Protein AF-A0A5R2MWE3-F1 (afdb_monomer)

Mean predicted aligned error: 2.94 Å

Sequence (110 aa):
TTDYAFPAVVPSEIAGGQSSTRHLISHGHRRIATITGEPWMQAAQDRLKGYRRALATADIPFDGELVVEGDWSASAGYAATVKLLALKDRPTAIFCQNDRTAIGCYEALK

Secondary structure (DSSP, 8-state):
-TT--S------HHHHHHHHHHHHHHTT--SEEEE---TTSHHHHHHHHHHHHHHHHTTPPP-GGGEE---SSHHHHHHHHHHHHTSSS--SEEEESSHHHHHHHHHHH-

Radius of gyration: 13.92 Å; Cα contacts (8 Å, |Δi|>4): 183; chains: 1; bounding box: 31×23×45 Å

Nearest PDB structures (foldseek):
  2pue-assembly1_A  TM=9.650E-01  e=8.633E-09  Escherichia coli
  3dbi-assembly2_B  TM=9.573E-01  e=1.501E-08  Escherichia coli K-12
  1jh9-assembly1_A-2  TM=9.678E-01  e=1.596E-08  Escherichia coli
  2pua-assembly1_A  TM=9.651E-01  e=1.596E-08  Escherichia coli
  1bdh-assembly1_A  TM=9.646E-01  e=2.776E-08  Escherichia coli

Structure (mmCIF, N/CA/C/O backbone):
data_AF-A0A5R2MWE3-F1
#
_entry.id   AF-A0A5R2MWE3-F1
#
loop_
_atom_site.group_PDB
_atom_site.id
_atom_site.type_symbol
_atom_site.label_atom_id
_atom_site.label_alt_id
_atom_site.label_comp_id
_atom_site.label_asym_id
_atom_site.label_entity_id
_atom_site.label_seq_id
_atom_site.pdbx_PDB_ins_code
_ato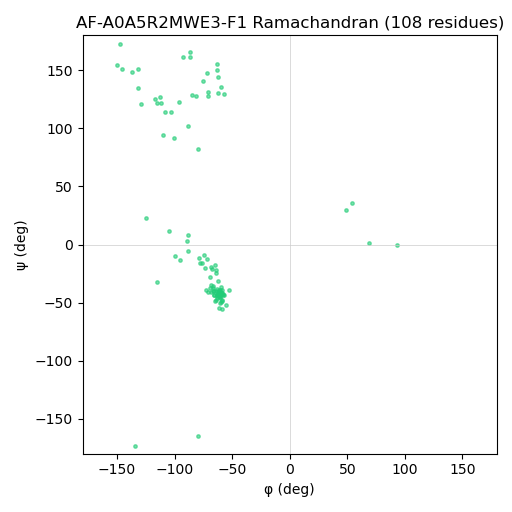m_site.Cartn_x
_atom_site.Cartn_y
_atom_site.Cartn_z
_atom_site.occupancy
_atom_site.B_iso_or_equiv
_atom_site.auth_seq_id
_atom_site.auth_comp_id
_atom_site.auth_asym_id
_atom_site.auth_atom_id
_atom_site.pdbx_PDB_model_num
ATOM 1 N N . THR A 1 1 ? 10.356 4.256 -19.861 1.00 54.34 1 THR A N 1
ATOM 2 C CA . THR A 1 1 ? 10.130 4.172 -21.313 1.00 54.34 1 THR A CA 1
ATOM 3 C C . THR A 1 1 ? 8.726 3.659 -21.556 1.00 54.34 1 THR A C 1
ATOM 5 O O . THR A 1 1 ? 8.493 2.463 -21.664 1.00 54.34 1 THR A O 1
ATOM 8 N N . THR A 1 2 ? 7.745 4.559 -21.540 1.00 58.56 2 THR A N 1
ATOM 9 C CA . THR A 1 2 ? 6.335 4.245 -21.862 1.00 58.56 2 THR A CA 1
ATOM 10 C C . THR A 1 2 ? 6.124 4.037 -23.369 1.00 58.56 2 THR A C 1
ATOM 12 O O . THR A 1 2 ? 5.069 3.604 -23.814 1.00 58.56 2 THR A O 1
ATOM 15 N N . ASP A 1 3 ? 7.158 4.352 -24.139 1.00 72.12 3 ASP A N 1
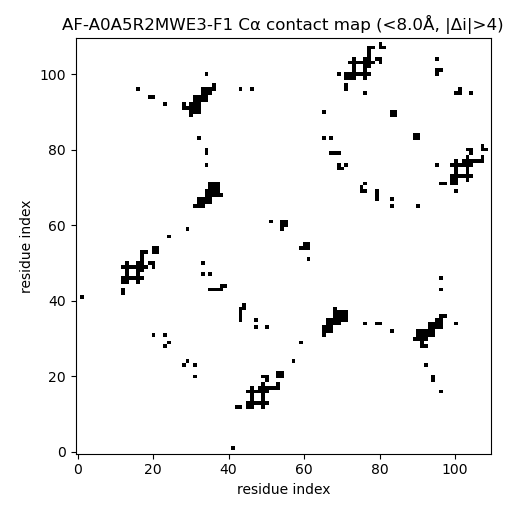ATOM 16 C CA . ASP A 1 3 ? 7.316 4.276 -25.584 1.00 72.12 3 ASP A CA 1
ATOM 17 C C . ASP A 1 3 ? 7.832 2.915 -26.078 1.00 72.12 3 ASP A C 1
ATOM 19 O O . ASP A 1 3 ? 7.896 2.701 -27.284 1.00 72.12 3 ASP A O 1
ATOM 23 N N . TYR A 1 4 ? 8.193 1.992 -25.172 1.00 75.19 4 TYR A N 1
ATOM 24 C CA . TYR A 1 4 ? 8.715 0.654 -25.505 1.00 75.19 4 TYR A CA 1
ATOM 25 C C . TYR A 1 4 ? 9.851 0.671 -26.548 1.00 75.19 4 TYR A C 1
ATOM 27 O O . TYR A 1 4 ? 10.038 -0.288 -27.293 1.00 75.19 4 TYR A O 1
ATOM 35 N N . ALA A 1 5 ? 10.636 1.754 -26.580 1.00 86.75 5 ALA A N 1
ATOM 36 C CA . ALA A 1 5 ? 11.654 1.991 -27.603 1.00 86.75 5 ALA A CA 1
ATOM 37 C C . ALA A 1 5 ? 12.807 0.968 -27.580 1.00 86.75 5 ALA A C 1
ATOM 39 O O . ALA A 1 5 ? 13.531 0.832 -28.564 1.00 86.75 5 ALA A O 1
ATOM 40 N N . PHE A 1 6 ? 12.969 0.237 -26.472 1.00 89.44 6 PHE A N 1
ATOM 41 C CA . PHE A 1 6 ? 14.020 -0.758 -26.289 1.00 89.44 6 PHE A CA 1
ATOM 42 C C . PHE A 1 6 ? 13.482 -2.032 -25.626 1.00 89.44 6 PHE A C 1
ATOM 44 O O . PHE A 1 6 ? 12.586 -1.943 -24.778 1.00 89.44 6 PHE A O 1
ATOM 51 N N . PRO A 1 7 ? 14.058 -3.208 -25.943 1.00 92.12 7 PRO A N 1
ATOM 52 C CA . PRO A 1 7 ? 13.785 -4.434 -25.205 1.00 92.12 7 PRO A CA 1
ATOM 53 C C . PRO A 1 7 ? 14.109 -4.257 -23.718 1.00 92.12 7 PRO A C 1
ATOM 55 O O . PRO A 1 7 ? 15.200 -3.816 -23.359 1.00 92.12 7 PRO A O 1
ATOM 58 N N . ALA A 1 8 ? 13.167 -4.622 -22.853 1.00 89.88 8 ALA A N 1
ATOM 59 C CA . ALA A 1 8 ? 13.324 -4.554 -21.407 1.00 89.88 8 ALA A CA 1
ATOM 60 C C . ALA A 1 8 ? 12.581 -5.712 -20.734 1.00 89.88 8 ALA A C 1
ATOM 62 O O . ALA A 1 8 ? 11.563 -6.189 -21.236 1.00 89.88 8 ALA A O 1
ATOM 63 N N . VAL A 1 9 ? 13.075 -6.132 -19.571 1.00 92.81 9 VAL A N 1
ATOM 64 C CA . VAL A 1 9 ? 12.382 -7.059 -18.672 1.00 92.81 9 VAL A CA 1
ATOM 65 C C . VAL A 1 9 ? 12.002 -6.275 -17.426 1.00 92.81 9 VAL A C 1
ATOM 67 O O . VAL A 1 9 ? 12.866 -5.694 -16.773 1.00 92.81 9 VAL A O 1
ATOM 70 N N . VAL A 1 10 ? 10.710 -6.237 -17.111 1.00 92.06 10 VAL A N 1
ATOM 71 C CA . VAL A 1 10 ? 10.172 -5.502 -15.961 1.00 92.06 10 VAL A CA 1
ATOM 72 C C . VAL A 1 10 ? 9.216 -6.387 -15.161 1.00 92.06 10 VAL A C 1
ATOM 74 O O . VAL A 1 10 ? 8.580 -7.272 -15.743 1.00 92.06 10 VAL A O 1
ATOM 77 N N . PRO A 1 11 ? 9.086 -6.175 -13.840 1.00 93.44 11 PRO A N 1
ATOM 78 C CA . PRO A 1 11 ? 8.097 -6.887 -13.041 1.00 93.44 11 PRO A CA 1
ATOM 79 C C . PRO A 1 11 ? 6.664 -6.572 -13.483 1.00 93.44 11 PRO A C 1
ATOM 81 O O . PRO A 1 11 ? 6.367 -5.499 -14.010 1.00 93.44 11 PRO A O 1
ATOM 84 N N . SER A 1 12 ? 5.737 -7.490 -13.201 1.00 96.25 12 SER A N 1
ATOM 85 C CA . SER A 1 12 ? 4.307 -7.220 -13.369 1.00 96.25 12 SER A CA 1
ATOM 86 C C . SER A 1 12 ? 3.772 -6.412 -12.182 1.00 96.25 12 SER A C 1
ATOM 88 O O . SER A 1 12 ? 3.200 -6.949 -11.234 1.00 96.25 12 SER A O 1
ATOM 90 N N . GLU A 1 13 ? 3.969 -5.097 -12.232 1.00 97.75 13 GLU A N 1
ATOM 91 C CA . GLU A 1 13 ? 3.659 -4.189 -11.119 1.00 97.75 13 GLU A CA 1
ATOM 92 C C . GLU A 1 13 ? 2.156 -4.090 -10.815 1.00 97.75 13 GLU A C 1
ATOM 94 O O . GLU A 1 13 ? 1.749 -4.059 -9.651 1.00 97.75 13 GLU A O 1
ATOM 99 N N . ILE A 1 14 ? 1.312 -4.141 -11.853 1.00 98.56 14 ILE A N 1
ATOM 100 C CA . ILE A 1 14 ? -0.150 -4.186 -11.693 1.00 98.56 14 ILE A CA 1
ATOM 101 C C . ILE A 1 14 ? -0.572 -5.462 -10.958 1.00 98.56 14 ILE A C 1
ATOM 103 O O . ILE A 1 14 ? -1.379 -5.401 -10.029 1.00 98.56 14 ILE A O 1
ATOM 107 N N . ALA A 1 15 ? -0.027 -6.618 -11.353 1.00 98.44 15 ALA A N 1
ATOM 108 C CA . ALA A 1 15 ? -0.352 -7.888 -10.712 1.00 98.44 15 ALA A CA 1
ATOM 109 C C . ALA A 1 15 ? 0.143 -7.921 -9.259 1.00 98.44 15 ALA A C 1
ATOM 111 O O . ALA A 1 15 ? -0.594 -8.373 -8.381 1.00 98.44 15 ALA A O 1
ATOM 112 N N . GLY A 1 16 ? 1.337 -7.379 -8.996 1.00 98.38 16 GLY A N 1
ATOM 113 C CA . GLY A 1 16 ? 1.891 -7.226 -7.651 1.00 98.38 16 GLY A CA 1
ATOM 114 C C . GLY A 1 16 ? 0.989 -6.386 -6.746 1.00 98.38 16 GLY A C 1
ATOM 115 O O . GLY A 1 16 ? 0.524 -6.877 -5.718 1.00 98.38 16 GLY A O 1
ATOM 116 N N . GLY A 1 17 ? 0.643 -5.162 -7.164 1.00 98.62 17 GLY A N 1
ATOM 117 C CA . GLY A 1 17 ? -0.249 -4.284 -6.396 1.00 98.62 17 GLY A CA 1
ATOM 118 C C . GLY A 1 17 ? -1.628 -4.901 -6.136 1.00 98.62 17 GLY A C 1
ATOM 119 O O . GLY A 1 17 ? -2.170 -4.795 -5.031 1.00 98.62 17 GLY A O 1
ATOM 120 N N . GLN A 1 18 ? -2.179 -5.611 -7.127 1.00 98.81 18 GLN A N 1
ATOM 121 C CA . GLN A 1 18 ? -3.455 -6.310 -6.983 1.00 98.81 18 GLN A CA 1
ATOM 122 C C . GLN A 1 18 ? -3.356 -7.497 -6.016 1.00 98.81 18 GLN A C 1
ATOM 124 O O . GLN A 1 18 ? -4.271 -7.721 -5.228 1.00 98.81 18 GLN A O 1
ATOM 129 N N . SER A 1 19 ? -2.275 -8.280 -6.063 1.00 98.75 19 SER A N 1
ATOM 130 C CA . SER A 1 19 ? -2.066 -9.417 -5.160 1.00 98.75 19 SER A CA 1
ATOM 131 C C . SER A 1 19 ? -1.916 -8.970 -3.707 1.00 98.75 19 SER A C 1
ATOM 133 O O . SER A 1 19 ? -2.630 -9.478 -2.844 1.00 98.75 19 SER A O 1
ATOM 135 N N . SER A 1 20 ? -1.070 -7.970 -3.443 1.00 98.62 20 SER A N 1
ATOM 136 C CA . SER A 1 20 ? -0.847 -7.446 -2.089 1.00 98.62 20 SER A CA 1
ATOM 137 C C . SER A 1 20 ? -2.125 -6.873 -1.479 1.00 98.62 20 SER A C 1
ATOM 139 O O . SER A 1 20 ? -2.449 -7.143 -0.327 1.00 98.62 20 SER A O 1
ATOM 141 N N . THR A 1 21 ? -2.908 -6.140 -2.271 1.00 98.88 21 THR A N 1
ATOM 142 C CA . THR A 1 21 ? -4.170 -5.562 -1.789 1.00 98.88 21 THR A CA 1
ATOM 143 C C . THR A 1 21 ? -5.230 -6.643 -1.568 1.00 98.88 21 THR A C 1
ATOM 145 O O . THR A 1 21 ? -5.911 -6.632 -0.546 1.00 98.88 21 THR A O 1
ATOM 148 N N . ARG A 1 22 ? -5.339 -7.632 -2.471 1.00 98.81 22 ARG A N 1
ATOM 149 C CA . ARG A 1 22 ? -6.237 -8.789 -2.289 1.00 98.81 22 ARG A CA 1
ATOM 150 C C . ARG A 1 22 ? -5.913 -9.587 -1.035 1.00 98.81 22 ARG A C 1
ATOM 152 O O . ARG A 1 22 ? -6.836 -10.065 -0.389 1.00 98.81 22 ARG A O 1
ATOM 159 N N . HIS A 1 23 ? -4.637 -9.716 -0.684 1.00 98.88 23 HIS A N 1
ATOM 160 C CA . HIS A 1 23 ? -4.238 -10.382 0.549 1.00 98.88 23 HIS A CA 1
ATOM 161 C C . HIS A 1 23 ? -4.837 -9.680 1.777 1.00 98.88 23 HIS A C 1
ATOM 163 O O . HIS A 1 23 ? -5.521 -10.322 2.571 1.00 98.88 23 HIS A O 1
ATOM 169 N N . LEU A 1 24 ? -4.707 -8.354 1.875 1.00 98.88 24 LEU A N 1
ATOM 170 C CA . LEU A 1 24 ? -5.322 -7.572 2.956 1.00 98.88 24 LEU A CA 1
ATOM 171 C C . LEU A 1 24 ? -6.854 -7.717 2.975 1.00 98.88 24 LEU A C 1
ATOM 173 O O . LEU A 1 24 ? -7.443 -7.937 4.032 1.00 98.88 24 LEU A O 1
ATOM 177 N N . ILE A 1 25 ? -7.497 -7.674 1.804 1.00 98.88 25 ILE A N 1
ATOM 178 C CA . ILE A 1 25 ? -8.947 -7.895 1.675 1.00 98.88 25 ILE A CA 1
ATOM 179 C C . ILE A 1 25 ? -9.342 -9.295 2.168 1.00 98.88 25 ILE A C 1
ATOM 181 O O . ILE A 1 25 ? -10.336 -9.436 2.878 1.00 98.88 25 ILE A O 1
ATOM 185 N N . SER A 1 26 ? -8.563 -10.329 1.833 1.00 98.69 26 SER A N 1
ATOM 186 C CA . SER A 1 26 ? -8.830 -11.714 2.252 1.00 98.69 26 SER A CA 1
ATOM 187 C C . SER A 1 26 ? -8.748 -11.910 3.769 1.00 98.69 26 SER A C 1
ATOM 189 O O . SER A 1 26 ? -9.389 -12.809 4.304 1.00 98.69 26 SER A O 1
ATOM 191 N N . HIS A 1 27 ? -8.040 -11.017 4.466 1.00 98.75 27 HIS A N 1
ATOM 192 C CA . HIS A 1 27 ? -7.991 -10.946 5.926 1.00 98.75 27 HIS A CA 1
ATOM 193 C C . HIS A 1 27 ? -9.103 -10.074 6.542 1.00 98.75 27 HIS A C 1
ATOM 195 O O . HIS A 1 27 ? -9.103 -9.831 7.744 1.00 98.75 27 HIS A O 1
ATOM 201 N N . GLY A 1 28 ? -10.077 -9.626 5.744 1.00 98.62 28 GLY A N 1
ATOM 202 C CA . GLY A 1 28 ? -11.262 -8.899 6.208 1.00 98.62 28 GLY A CA 1
ATOM 203 C C . GLY A 1 28 ? -11.129 -7.376 6.198 1.00 98.62 28 GLY A C 1
ATOM 204 O O . GLY A 1 28 ? -12.096 -6.682 6.519 1.00 98.62 28 GLY A O 1
ATOM 205 N N . HIS A 1 29 ? -9.981 -6.827 5.794 1.00 98.81 29 HIS A N 1
ATOM 206 C CA . HIS A 1 29 ? -9.801 -5.379 5.724 1.00 98.81 29 HIS A CA 1
ATOM 207 C C . HIS A 1 29 ? -10.615 -4.768 4.578 1.00 98.81 29 HIS A C 1
ATOM 209 O O . HIS A 1 29 ? -10.558 -5.218 3.434 1.00 98.81 29 HIS A O 1
ATOM 215 N N . ARG A 1 30 ? -11.362 -3.702 4.885 1.00 98.38 30 ARG A N 1
ATOM 216 C CA . ARG A 1 30 ? -12.166 -2.943 3.907 1.00 98.38 30 ARG A CA 1
ATOM 217 C C . ARG A 1 30 ? -11.682 -1.508 3.730 1.00 98.38 30 ARG A C 1
ATOM 219 O O . ARG A 1 30 ? -11.749 -0.977 2.632 1.00 98.38 30 ARG A O 1
ATOM 226 N N . ARG A 1 31 ? -11.142 -0.896 4.787 1.00 98.44 31 ARG A N 1
ATOM 227 C CA . ARG A 1 31 ? -10.508 0.427 4.738 1.00 98.44 31 ARG A CA 1
ATOM 228 C C . ARG A 1 31 ? -8.994 0.240 4.700 1.00 98.44 31 ARG A C 1
ATOM 230 O O . ARG A 1 31 ? -8.369 0.058 5.745 1.00 98.44 31 ARG A O 1
ATOM 237 N N . ILE A 1 32 ? -8.442 0.177 3.492 1.00 98.88 32 ILE A N 1
ATOM 238 C CA . ILE A 1 32 ? -7.034 -0.137 3.222 1.00 98.88 32 ILE A CA 1
ATOM 239 C C . ILE A 1 32 ? -6.383 1.116 2.649 1.00 98.88 32 ILE A C 1
ATOM 241 O O . ILE A 1 32 ? -6.892 1.652 1.676 1.00 98.88 32 ILE A O 1
ATOM 245 N N . ALA A 1 33 ? -5.278 1.572 3.228 1.00 98.88 33 ALA A N 1
ATOM 246 C CA . ALA A 1 33 ? -4.470 2.639 2.649 1.00 98.88 33 ALA A CA 1
ATOM 247 C C . ALA A 1 33 ? -3.344 2.093 1.778 1.00 98.88 33 ALA A C 1
ATOM 249 O O . ALA A 1 33 ? -2.949 0.936 1.910 1.00 98.88 33 ALA A O 1
ATOM 250 N N . THR A 1 34 ? -2.792 2.932 0.905 1.00 98.88 34 THR A N 1
ATOM 251 C CA . THR A 1 34 ? -1.546 2.637 0.199 1.00 98.88 34 THR A CA 1
ATOM 252 C C . THR A 1 34 ? -0.583 3.812 0.285 1.00 98.88 34 THR A C 1
ATOM 254 O O . THR A 1 34 ? -0.971 4.965 0.096 1.00 98.88 34 THR A O 1
ATOM 257 N N . ILE A 1 35 ? 0.680 3.501 0.582 1.00 98.81 35 ILE A N 1
ATOM 258 C CA . ILE A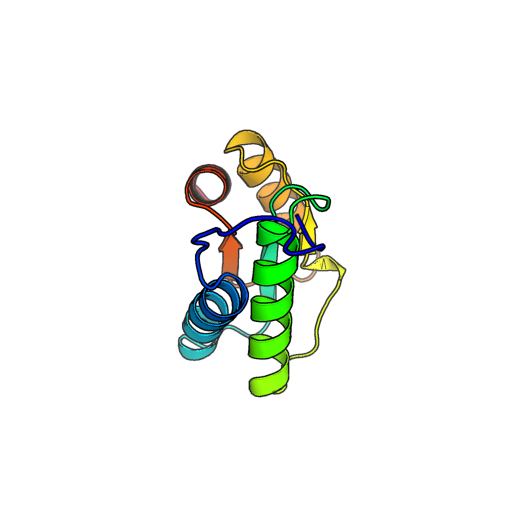 1 35 ? 1.781 4.461 0.518 1.00 98.81 35 ILE A CA 1
ATOM 259 C C . ILE A 1 35 ? 2.552 4.165 -0.761 1.00 98.81 35 ILE A C 1
ATOM 261 O O . ILE A 1 35 ? 3.117 3.073 -0.913 1.00 98.81 35 ILE A O 1
ATOM 265 N N . THR A 1 36 ? 2.521 5.108 -1.698 1.00 98.50 36 THR A N 1
ATOM 266 C CA . THR A 1 36 ? 3.114 4.925 -3.021 1.00 98.50 36 THR A CA 1
ATOM 267 C C . THR A 1 36 ? 4.591 5.291 -3.041 1.00 98.50 36 THR A C 1
ATOM 269 O O . THR A 1 36 ? 5.111 5.929 -2.128 1.00 98.50 36 THR A O 1
ATOM 272 N N . GLY A 1 37 ? 5.276 4.889 -4.107 1.00 96.69 37 GLY A N 1
ATOM 273 C CA . GLY A 1 37 ? 6.527 5.526 -4.499 1.00 96.69 37 GLY A CA 1
ATOM 274 C C . GLY A 1 37 ? 6.308 6.833 -5.257 1.00 96.69 37 GLY A C 1
ATOM 275 O O . GLY A 1 37 ? 5.194 7.365 -5.284 1.00 96.69 37 GLY A O 1
ATOM 276 N N . GLU A 1 38 ? 7.363 7.304 -5.922 1.00 97.00 38 GLU A N 1
ATOM 277 C CA . GLU A 1 38 ? 7.323 8.558 -6.673 1.00 97.00 38 GLU A CA 1
ATOM 278 C C . GLU A 1 38 ? 6.305 8.504 -7.830 1.00 97.00 38 GLU A C 1
ATOM 280 O O . GLU A 1 38 ? 6.355 7.583 -8.654 1.00 97.00 38 GLU A O 1
ATOM 285 N N . PRO A 1 39 ? 5.413 9.502 -7.965 1.00 93.31 39 PRO A N 1
ATOM 286 C CA . PRO A 1 39 ? 4.282 9.442 -8.896 1.00 93.31 39 PRO A CA 1
ATOM 287 C C . PRO A 1 39 ? 4.694 9.464 -10.373 1.00 93.31 39 PRO A C 1
ATOM 289 O O . PRO A 1 39 ? 3.934 9.019 -11.234 1.00 93.31 39 PRO A O 1
ATOM 292 N N . TRP A 1 40 ? 5.898 9.949 -10.692 1.00 94.75 40 TRP A N 1
ATOM 293 C CA . TRP A 1 40 ? 6.428 9.975 -12.057 1.00 94.75 40 TRP A CA 1
ATOM 294 C C . TRP A 1 40 ? 6.955 8.607 -12.524 1.00 94.75 40 TRP A C 1
ATOM 296 O O . TRP A 1 40 ? 7.129 8.391 -13.725 1.00 94.75 40 TRP A O 1
ATOM 306 N N . MET A 1 41 ? 7.183 7.660 -11.607 1.00 95.38 41 MET A N 1
ATOM 307 C CA . MET A 1 41 ? 7.674 6.328 -11.948 1.00 95.38 41 MET A CA 1
ATOM 308 C C . MET A 1 41 ? 6.533 5.390 -12.347 1.00 95.38 41 MET A C 1
ATOM 310 O O . MET A 1 41 ? 5.590 5.161 -11.588 1.00 95.38 41 MET A O 1
ATOM 314 N N . GLN A 1 42 ? 6.683 4.737 -13.503 1.00 94.69 42 GLN A N 1
ATOM 315 C CA . GLN A 1 42 ? 5.719 3.757 -14.019 1.00 94.69 42 GLN A CA 1
ATOM 316 C C . GLN A 1 42 ? 5.385 2.660 -12.994 1.00 94.69 42 GLN A C 1
ATOM 318 O O . GLN A 1 42 ? 4.225 2.283 -12.853 1.00 94.69 42 GLN A O 1
ATOM 323 N N . ALA A 1 43 ? 6.378 2.182 -12.235 1.00 96.25 43 ALA A N 1
ATOM 324 C CA . ALA A 1 43 ? 6.166 1.146 -11.227 1.00 96.25 43 ALA A CA 1
ATOM 325 C C . ALA A 1 43 ? 5.203 1.588 -10.111 1.00 96.25 43 ALA A C 1
ATOM 327 O O . ALA A 1 43 ? 4.325 0.815 -9.728 1.00 96.25 43 ALA A O 1
ATOM 328 N N . ALA A 1 44 ? 5.310 2.832 -9.627 1.00 97.62 44 ALA A N 1
ATOM 329 C CA . ALA A 1 44 ? 4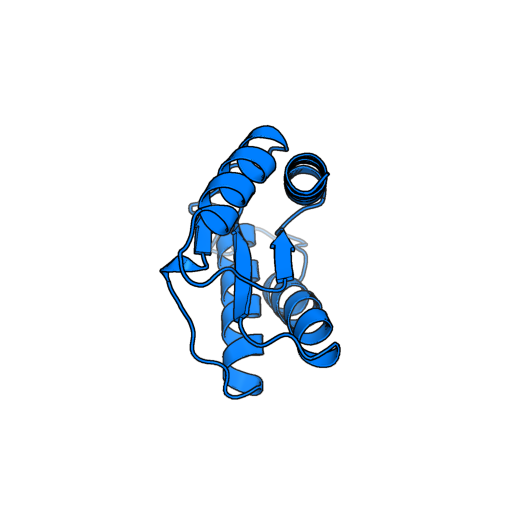.400 3.360 -8.609 1.00 97.62 44 ALA A CA 1
ATOM 330 C C . ALA A 1 44 ? 2.969 3.483 -9.149 1.00 97.62 44 ALA A C 1
ATOM 332 O O . ALA A 1 44 ? 2.004 3.068 -8.496 1.00 97.62 44 ALA A O 1
ATOM 333 N N . GLN A 1 45 ? 2.839 3.995 -10.377 1.00 97.94 45 GLN A N 1
ATOM 334 C CA . GLN A 1 45 ? 1.556 4.125 -11.067 1.00 97.94 45 GLN A CA 1
ATOM 335 C C . GLN A 1 45 ? 0.897 2.761 -11.290 1.00 97.94 45 GLN A C 1
ATOM 337 O O . GLN A 1 45 ? -0.297 2.596 -11.041 1.00 97.94 45 GLN A O 1
ATOM 342 N N . ASP A 1 46 ? 1.661 1.763 -11.729 1.00 98.19 46 ASP A N 1
ATOM 343 C CA . ASP A 1 46 ? 1.144 0.430 -12.021 1.00 98.19 46 ASP A CA 1
ATOM 344 C C . ASP A 1 46 ? 0.787 -0.351 -10.750 1.00 98.19 46 ASP A C 1
ATOM 346 O O . ASP A 1 46 ? -0.287 -0.958 -10.702 1.00 98.19 46 ASP A O 1
ATOM 350 N N . ARG A 1 47 ? 1.581 -0.252 -9.674 1.00 98.62 47 ARG A N 1
ATOM 351 C CA . ARG A 1 47 ? 1.190 -0.782 -8.353 1.00 98.62 47 ARG A CA 1
ATOM 352 C C . ARG A 1 47 ? -0.103 -0.132 -7.852 1.00 98.62 47 ARG A C 1
ATOM 354 O O . ARG A 1 47 ? -0.983 -0.836 -7.353 1.00 98.62 47 ARG A O 1
ATOM 361 N N . LEU A 1 48 ? -0.269 1.181 -8.046 1.00 98.75 48 LEU A N 1
ATOM 362 C CA . LEU A 1 48 ? -1.498 1.898 -7.687 1.00 98.75 48 LEU A CA 1
ATOM 363 C C . LEU A 1 48 ? -2.702 1.457 -8.542 1.00 98.75 48 LEU A C 1
ATOM 365 O O . LEU A 1 48 ? -3.807 1.311 -8.015 1.00 98.75 48 LEU A O 1
ATOM 369 N N . LYS A 1 49 ? -2.514 1.180 -9.841 1.00 98.75 49 LYS A N 1
ATOM 370 C CA . LYS A 1 49 ? -3.556 0.561 -10.688 1.00 98.75 49 LYS A CA 1
ATOM 371 C C . LYS A 1 49 ? -3.954 -0.818 -10.159 1.00 98.75 49 LYS A C 1
ATOM 373 O O . LYS A 1 49 ? -5.144 -1.130 -10.120 1.00 98.75 49 LYS A O 1
ATOM 378 N N . GLY A 1 50 ? -2.983 -1.627 -9.732 1.00 98.81 50 GLY A N 1
ATOM 379 C CA . GLY A 1 50 ? -3.216 -2.927 -9.101 1.00 98.81 50 GLY A CA 1
ATOM 380 C C . GLY A 1 50 ? -4.059 -2.824 -7.827 1.00 98.81 50 GLY A C 1
ATOM 381 O O . GLY A 1 50 ? -5.060 -3.529 -7.693 1.00 98.81 50 GLY A O 1
ATOM 382 N N . TYR A 1 51 ? -3.709 -1.888 -6.942 1.00 98.88 51 TYR A N 1
ATOM 383 C CA . TYR A 1 51 ? -4.485 -1.552 -5.743 1.00 98.88 51 TYR A CA 1
ATOM 384 C C . TYR A 1 51 ? -5.938 -1.186 -6.085 1.00 98.88 51 TYR A C 1
ATOM 386 O O . TYR A 1 51 ? -6.868 -1.820 -5.588 1.00 98.88 51 TYR A O 1
ATOM 394 N N . ARG A 1 52 ? -6.152 -0.252 -7.024 1.00 98.81 52 ARG A N 1
ATOM 395 C CA . ARG A 1 52 ? -7.501 0.150 -7.474 1.00 98.81 52 ARG A CA 1
ATOM 396 C C . ARG A 1 52 ? -8.305 -1.026 -8.037 1.00 98.81 52 ARG A C 1
ATOM 398 O O . ARG A 1 52 ? -9.485 -1.159 -7.726 1.00 98.81 52 ARG A O 1
ATOM 405 N N . ARG A 1 53 ? -7.674 -1.897 -8.836 1.00 98.81 53 ARG A N 1
ATOM 406 C CA . ARG A 1 53 ? -8.314 -3.109 -9.379 1.00 98.81 53 ARG A CA 1
ATOM 407 C C . ARG A 1 53 ? -8.745 -4.073 -8.281 1.00 98.81 53 ARG A C 1
ATOM 409 O O . ARG A 1 53 ? -9.837 -4.626 -8.373 1.00 98.81 53 ARG A O 1
ATOM 416 N N . ALA A 1 54 ? -7.911 -4.286 -7.265 1.00 98.88 54 ALA A N 1
ATOM 417 C CA . ALA A 1 54 ? -8.249 -5.164 -6.148 1.00 98.88 54 ALA A CA 1
ATOM 418 C C . ALA A 1 54 ? -9.453 -4.643 -5.355 1.00 98.88 54 ALA A C 1
ATOM 420 O O . ALA A 1 54 ? -10.355 -5.427 -5.073 1.00 98.88 54 ALA A O 1
ATOM 421 N N . LEU A 1 55 ? -9.495 -3.337 -5.063 1.00 98.88 55 LEU A N 1
ATOM 422 C CA . LEU A 1 55 ? -10.639 -2.713 -4.393 1.00 98.88 55 LEU A CA 1
ATOM 423 C C . LEU A 1 55 ? -11.927 -2.869 -5.208 1.00 98.88 55 LEU A C 1
ATOM 425 O O . LEU A 1 55 ? -12.920 -3.372 -4.691 1.00 98.88 55 LEU A O 1
ATOM 429 N N . ALA A 1 56 ? -11.880 -2.522 -6.499 1.00 98.75 56 ALA A N 1
ATOM 430 C CA . ALA A 1 56 ? -13.033 -2.624 -7.390 1.00 98.75 56 ALA A CA 1
ATOM 431 C C . ALA A 1 56 ? -13.547 -4.067 -7.525 1.00 98.75 56 ALA A C 1
ATOM 433 O O . ALA A 1 56 ? -14.748 -4.290 -7.522 1.00 98.75 56 ALA A O 1
ATOM 434 N N . THR A 1 57 ? -12.648 -5.057 -7.587 1.00 98.62 57 THR A N 1
ATOM 435 C CA . THR A 1 57 ? -13.022 -6.485 -7.662 1.00 98.62 57 THR A CA 1
ATOM 436 C C . THR A 1 57 ? -13.754 -6.967 -6.401 1.00 98.62 57 THR A C 1
ATOM 438 O O . THR A 1 57 ? -14.478 -7.953 -6.456 1.00 98.62 57 THR A O 1
ATOM 441 N N . ALA A 1 58 ? -13.542 -6.305 -5.262 1.00 98.62 58 ALA A N 1
ATOM 442 C CA . ALA A 1 58 ? -14.131 -6.662 -3.974 1.00 98.62 58 ALA A CA 1
ATOM 443 C C . ALA A 1 58 ? -15.280 -5.728 -3.547 1.00 98.62 58 ALA A C 1
ATOM 445 O O . ALA A 1 58 ? -15.665 -5.755 -2.373 1.00 98.62 58 ALA A O 1
ATOM 446 N N . ASP A 1 59 ? -15.771 -4.885 -4.464 1.00 98.56 59 ASP A N 1
ATOM 447 C CA . ASP A 1 59 ? -16.785 -3.850 -4.222 1.00 98.56 59 ASP A CA 1
ATOM 448 C C . ASP A 1 59 ? -16.422 -2.892 -3.072 1.00 98.56 59 ASP A C 1
ATOM 450 O O . ASP A 1 59 ? -17.270 -2.438 -2.304 1.00 98.56 59 ASP A O 1
ATOM 454 N N . ILE A 1 60 ? -15.130 -2.582 -2.930 1.00 98.75 60 ILE A N 1
ATOM 455 C CA . ILE A 1 60 ? -14.632 -1.599 -1.967 1.00 98.75 60 ILE A CA 1
ATOM 456 C C . ILE A 1 60 ? -14.452 -0.258 -2.692 1.00 98.75 60 ILE A C 1
ATOM 458 O O . ILE A 1 60 ? -13.694 -0.195 -3.665 1.00 98.75 60 ILE A O 1
ATOM 462 N N . PRO A 1 61 ? -15.100 0.830 -2.235 1.00 98.19 61 PRO A N 1
ATOM 463 C CA . PRO A 1 61 ? -14.909 2.151 -2.820 1.00 98.19 61 PRO A CA 1
ATOM 464 C C . PRO A 1 61 ? -13.453 2.608 -2.724 1.00 98.19 61 PRO A C 1
ATOM 466 O O . PRO A 1 61 ? -12.814 2.497 -1.678 1.00 98.19 61 PRO A O 1
ATOM 469 N N . PHE A 1 62 ? -12.933 3.160 -3.818 1.00 98.56 62 PHE A N 1
ATOM 470 C CA . PHE A 1 62 ? -11.651 3.850 -3.784 1.00 98.56 62 PHE A CA 1
ATOM 471 C C . PHE A 1 62 ? -11.797 5.170 -3.018 1.00 98.56 62 PHE A C 1
ATOM 473 O O . PHE A 1 62 ? -12.635 5.998 -3.369 1.00 98.56 62 PHE A O 1
ATOM 480 N N . ASP A 1 63 ? -10.935 5.377 -2.028 1.00 98.25 63 ASP A N 1
ATOM 481 C CA . ASP A 1 63 ? -10.850 6.607 -1.244 1.00 98.25 63 ASP A CA 1
ATOM 482 C C . ASP A 1 63 ? -9.495 7.282 -1.501 1.00 98.25 63 ASP A C 1
ATOM 484 O O . ASP A 1 63 ? -8.437 6.675 -1.313 1.00 98.25 63 ASP A O 1
ATOM 488 N N . GLY A 1 64 ? -9.533 8.531 -1.971 1.00 97.88 64 GLY A N 1
ATOM 489 C CA . GLY A 1 64 ? -8.336 9.315 -2.265 1.00 97.88 64 GLY A CA 1
ATOM 490 C C . GLY A 1 64 ? -7.555 9.721 -1.015 1.00 97.88 64 GLY A C 1
ATOM 491 O O . GLY A 1 64 ? -6.336 9.833 -1.095 1.00 97.88 64 GLY A O 1
ATOM 492 N N . GLU A 1 65 ? -8.217 9.866 0.138 1.00 97.94 65 GLU A N 1
ATOM 493 C CA . GLU A 1 65 ? -7.557 10.206 1.410 1.00 97.94 65 GLU A CA 1
ATOM 494 C C . GLU A 1 65 ? -6.663 9.068 1.923 1.00 97.94 65 GLU A C 1
ATOM 496 O O . GLU A 1 65 ? -5.758 9.282 2.728 1.00 97.94 65 GLU A O 1
ATOM 501 N N . LEU A 1 66 ? -6.895 7.848 1.430 1.00 98.75 66 LEU A N 1
ATOM 502 C CA . LEU A 1 66 ? -6.131 6.651 1.771 1.00 98.75 66 LEU A CA 1
ATOM 503 C C . LEU A 1 66 ? -4.918 6.420 0.855 1.00 98.75 66 LEU A C 1
ATOM 505 O O . LEU A 1 66 ? -4.231 5.406 0.999 1.00 98.75 66 LEU A O 1
ATOM 509 N N . VAL A 1 67 ? -4.640 7.327 -0.085 1.00 98.62 67 VAL A N 1
ATOM 510 C CA . VAL A 1 67 ? -3.456 7.275 -0.950 1.00 98.62 67 VAL A CA 1
ATOM 511 C C . VAL A 1 67 ? -2.487 8.371 -0.535 1.00 98.62 67 VAL A C 1
ATOM 513 O O . VAL A 1 67 ? -2.772 9.554 -0.703 1.00 98.62 67 VAL A O 1
ATOM 516 N N . VAL A 1 68 ? -1.322 7.980 -0.024 1.00 98.56 68 VAL A N 1
ATOM 517 C CA . VAL A 1 68 ? -0.267 8.929 0.347 1.00 98.56 68 VAL A CA 1
ATOM 518 C C . VAL A 1 68 ? 0.961 8.683 -0.511 1.00 98.56 68 VAL A C 1
ATOM 520 O O . VAL A 1 68 ? 1.477 7.568 -0.570 1.00 98.56 68 VAL A O 1
ATOM 523 N N . GLU A 1 69 ? 1.431 9.730 -1.177 1.00 98.06 69 GLU A N 1
ATOM 524 C CA . GLU A 1 69 ? 2.639 9.662 -1.991 1.00 98.06 69 GLU A CA 1
ATOM 525 C C . GLU A 1 69 ? 3.898 9.642 -1.121 1.00 98.06 69 GLU A C 1
ATOM 527 O O . GLU A 1 69 ? 3.994 10.337 -0.104 1.00 98.06 69 GLU A O 1
ATOM 532 N N . GLY A 1 70 ? 4.869 8.836 -1.539 1.00 96.19 70 GLY A N 1
ATOM 533 C CA . GLY A 1 70 ? 6.193 8.739 -0.945 1.00 96.19 70 GLY A CA 1
ATOM 534 C C . GLY A 1 70 ? 7.285 8.741 -2.012 1.00 96.19 70 GLY A C 1
ATOM 535 O O . GLY A 1 70 ? 7.029 8.926 -3.198 1.00 96.19 70 GLY A O 1
ATOM 536 N N . ASP A 1 71 ? 8.521 8.518 -1.579 1.00 96.88 71 ASP A N 1
ATOM 537 C CA . ASP A 1 71 ? 9.734 8.599 -2.407 1.00 96.88 71 ASP A CA 1
ATOM 538 C C . ASP A 1 71 ? 10.559 7.298 -2.365 1.00 96.88 71 ASP A C 1
ATOM 540 O O . ASP A 1 71 ? 11.769 7.305 -2.580 1.00 96.88 71 ASP A O 1
ATOM 544 N N . TRP A 1 72 ? 9.912 6.174 -2.027 1.00 97.50 72 TRP A N 1
ATOM 545 C CA . TRP A 1 72 ? 10.536 4.861 -1.798 1.00 97.50 72 TRP A CA 1
ATOM 546 C C . TRP A 1 72 ? 11.421 4.749 -0.548 1.00 97.50 72 TRP A C 1
ATOM 548 O O . TRP A 1 72 ? 11.985 3.674 -0.311 1.00 97.50 72 TRP A O 1
ATOM 558 N N . SER A 1 73 ? 11.558 5.808 0.255 1.00 98.56 73 SER A N 1
ATOM 559 C CA . SER A 1 73 ? 12.346 5.797 1.489 1.00 98.56 73 SER A CA 1
ATOM 560 C C . SER A 1 73 ? 11.548 5.315 2.706 1.00 98.56 73 SER A C 1
ATOM 562 O O . SER A 1 73 ? 10.312 5.332 2.741 1.00 98.56 73 SER A O 1
ATOM 564 N N . ALA A 1 74 ? 12.282 4.915 3.748 1.00 98.56 74 ALA A N 1
ATOM 565 C CA . ALA A 1 74 ? 11.701 4.628 5.057 1.00 98.56 74 ALA A CA 1
ATOM 566 C C . ALA A 1 74 ? 11.190 5.900 5.749 1.00 98.56 74 ALA A C 1
ATOM 568 O O . ALA A 1 74 ? 10.120 5.878 6.348 1.00 98.56 74 ALA A O 1
ATOM 569 N N . SER A 1 75 ? 11.891 7.030 5.616 1.00 98.56 75 SER A N 1
ATOM 570 C CA . SER A 1 75 ? 11.448 8.315 6.172 1.00 98.56 75 SER A CA 1
ATOM 571 C C . SER A 1 75 ? 10.097 8.756 5.609 1.00 98.56 75 SER A C 1
ATOM 573 O O . SER A 1 75 ? 9.225 9.170 6.373 1.00 98.56 75 SER A O 1
ATOM 575 N N . ALA A 1 76 ? 9.880 8.606 4.298 1.00 98.19 76 ALA A N 1
ATOM 576 C CA . ALA A 1 76 ? 8.581 8.892 3.696 1.00 98.19 76 ALA A CA 1
ATOM 577 C C . ALA A 1 76 ? 7.506 7.907 4.167 1.00 98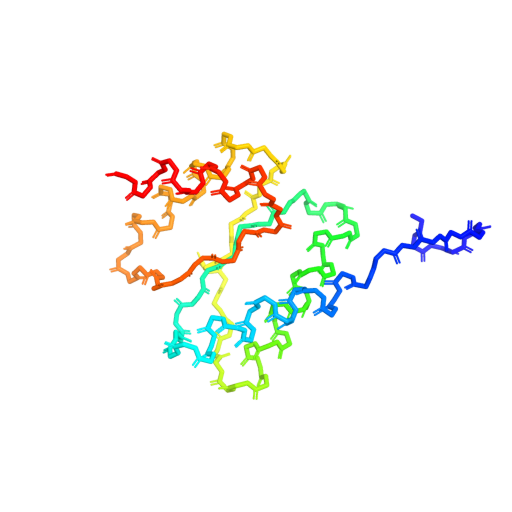.19 76 ALA A C 1
ATOM 579 O O . ALA A 1 76 ? 6.398 8.336 4.478 1.00 98.19 76 ALA A O 1
ATOM 580 N N . GLY A 1 77 ? 7.833 6.615 4.294 1.00 98.62 77 GLY A N 1
ATOM 581 C CA . GLY A 1 77 ? 6.917 5.616 4.855 1.00 98.62 77 GLY A CA 1
ATOM 582 C C . GLY A 1 77 ? 6.462 5.949 6.276 1.00 98.62 77 GLY A C 1
ATOM 583 O O . GLY A 1 77 ? 5.266 5.892 6.565 1.00 98.62 77 GLY A O 1
ATOM 584 N N . TYR A 1 78 ? 7.386 6.381 7.135 1.00 98.75 78 TYR A N 1
ATOM 585 C CA . TYR A 1 78 ? 7.078 6.830 8.493 1.00 98.75 78 TYR A CA 1
ATOM 586 C C . TYR A 1 78 ? 6.136 8.041 8.478 1.00 98.75 78 TYR A C 1
ATOM 588 O O . TYR A 1 78 ? 5.045 7.997 9.047 1.00 98.75 78 TYR A O 1
ATOM 596 N N . ALA A 1 79 ? 6.512 9.106 7.762 1.00 98.75 79 ALA A N 1
ATOM 597 C CA . ALA A 1 79 ? 5.724 10.335 7.701 1.00 98.75 79 ALA A CA 1
ATOM 598 C C . ALA A 1 79 ? 4.325 10.111 7.097 1.00 98.75 79 ALA A C 1
ATOM 600 O O . ALA A 1 79 ? 3.338 10.659 7.590 1.00 98.75 79 ALA A O 1
ATOM 601 N N . ALA A 1 80 ? 4.222 9.293 6.047 1.00 98.62 80 ALA A N 1
ATOM 602 C CA . ALA A 1 80 ? 2.953 8.930 5.426 1.00 98.62 80 ALA A CA 1
ATOM 603 C C . ALA A 1 80 ? 2.053 8.136 6.381 1.00 98.62 80 ALA A C 1
ATOM 605 O O . ALA A 1 80 ? 0.855 8.399 6.466 1.00 98.62 80 ALA A O 1
ATOM 606 N N . THR A 1 81 ? 2.634 7.222 7.155 1.00 98.75 81 THR A N 1
ATOM 607 C CA . THR A 1 81 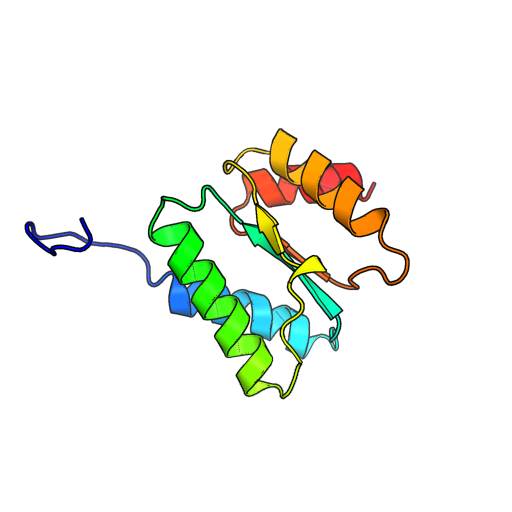? 1.893 6.438 8.148 1.00 98.75 81 THR A CA 1
ATOM 608 C C . THR A 1 81 ? 1.352 7.322 9.265 1.00 98.75 81 THR A C 1
ATOM 610 O O . THR A 1 81 ? 0.174 7.225 9.594 1.00 98.75 81 THR A O 1
ATOM 613 N N . VAL A 1 82 ? 2.149 8.265 9.776 1.00 98.56 82 VAL A N 1
ATOM 614 C CA . VAL A 1 82 ? 1.679 9.250 10.766 1.00 98.56 82 VAL A CA 1
ATOM 615 C C . VAL A 1 82 ? 0.486 10.053 10.234 1.00 98.56 82 VAL A C 1
ATOM 617 O O . VAL A 1 82 ? -0.502 10.221 10.948 1.00 98.56 82 VAL A O 1
ATOM 620 N N . LYS A 1 83 ? 0.527 10.497 8.968 1.00 98.44 83 LYS A N 1
ATOM 621 C CA . LYS A 1 83 ? -0.610 11.191 8.330 1.00 98.44 83 LYS A CA 1
ATOM 622 C C . LYS A 1 83 ? -1.863 10.312 8.286 1.00 98.44 83 LYS A C 1
ATOM 624 O O . LYS A 1 83 ? -2.938 10.776 8.650 1.00 98.44 83 LYS A O 1
ATOM 629 N N . LEU A 1 84 ? -1.722 9.046 7.890 1.00 98.62 84 LEU A N 1
ATOM 630 C CA . LEU A 1 84 ? -2.832 8.089 7.835 1.00 98.62 84 LEU A CA 1
ATOM 631 C C . LEU A 1 84 ? -3.439 7.815 9.221 1.00 98.62 84 LEU A C 1
ATOM 633 O O . LEU A 1 84 ? -4.656 7.706 9.352 1.00 98.62 84 LEU A O 1
ATOM 637 N N . LEU A 1 85 ? -2.613 7.745 10.267 1.00 98.12 85 LEU A N 1
ATOM 638 C CA . LEU A 1 85 ? -3.067 7.552 11.648 1.00 98.12 85 LEU A CA 1
ATOM 639 C C . LEU A 1 85 ? -3.723 8.807 12.249 1.00 98.12 85 LEU A C 1
ATOM 641 O O . LEU A 1 85 ? -4.485 8.700 13.213 1.00 98.12 85 LEU A O 1
ATOM 645 N N . ALA A 1 86 ? -3.464 9.989 11.689 1.00 97.88 86 ALA A N 1
ATOM 646 C CA . ALA A 1 86 ? -4.114 11.233 12.095 1.00 97.88 86 ALA A CA 1
ATOM 647 C C . ALA A 1 86 ? -5.534 11.396 11.518 1.00 97.88 86 ALA A C 1
ATOM 649 O O . ALA A 1 86 ? -6.272 12.275 11.965 1.00 97.88 86 ALA A O 1
ATOM 650 N N . LEU A 1 87 ? -5.938 10.559 10.554 1.00 97.88 87 LEU A N 1
ATOM 651 C CA . LEU A 1 87 ? -7.295 10.575 10.010 1.00 97.88 87 LEU A CA 1
ATOM 652 C C . LEU A 1 87 ? -8.327 10.245 11.094 1.00 97.88 87 LEU A C 1
ATOM 654 O O . LEU A 1 87 ? -8.099 9.399 11.962 1.00 97.88 87 LEU A O 1
ATOM 658 N N . LYS A 1 88 ? -9.497 10.891 11.007 1.00 96.50 88 LYS A N 1
ATOM 659 C CA . LYS A 1 88 ? -10.631 10.611 11.900 1.00 96.50 88 LYS A CA 1
ATOM 660 C C . LYS A 1 88 ? -11.096 9.159 11.766 1.00 96.50 88 LYS A C 1
ATOM 662 O O . LYS A 1 88 ? -11.349 8.509 12.775 1.00 96.50 88 LYS A O 1
ATOM 667 N N . ASP A 1 89 ? -11.201 8.677 10.529 1.00 96.12 89 ASP A N 1
ATOM 668 C CA . ASP A 1 89 ? -11.509 7.284 10.206 1.00 96.12 89 ASP A CA 1
ATOM 669 C C . ASP A 1 89 ? -10.271 6.612 9.603 1.00 96.12 89 ASP A C 1
ATOM 671 O O . ASP A 1 89 ? -9.972 6.745 8.409 1.00 96.12 89 ASP A O 1
ATOM 675 N N . ARG A 1 90 ? -9.502 5.959 10.477 1.00 97.44 90 ARG A N 1
ATOM 676 C CA . ARG A 1 90 ? -8.183 5.399 10.169 1.00 97.44 90 ARG A CA 1
ATOM 677 C C . ARG A 1 90 ? -8.294 4.164 9.271 1.00 97.44 90 ARG A C 1
ATOM 679 O O . ARG A 1 90 ? -9.225 3.372 9.425 1.00 97.44 90 ARG A O 1
ATOM 686 N N . PRO A 1 91 ? -7.315 3.923 8.381 1.00 98.44 91 PRO A N 1
ATOM 687 C CA . PRO A 1 91 ? -7.223 2.637 7.713 1.00 98.44 91 PRO A CA 1
ATOM 688 C C . PRO A 1 91 ? -6.955 1.520 8.727 1.00 98.44 91 PRO A C 1
ATOM 690 O O . PRO A 1 91 ? -6.287 1.707 9.740 1.00 98.44 91 PRO A O 1
ATOM 693 N N . THR A 1 92 ? -7.447 0.329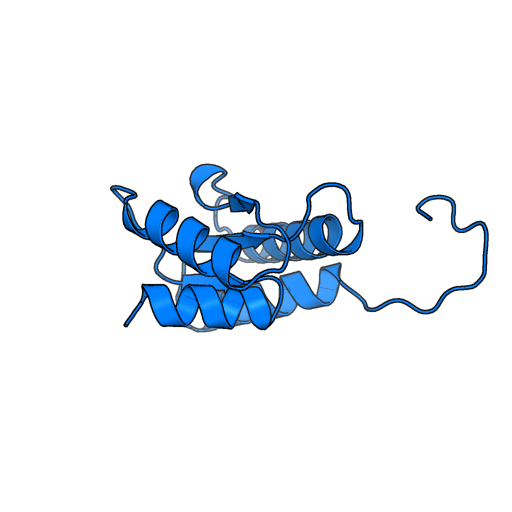 8.406 1.00 98.50 92 THR A N 1
ATOM 694 C CA . THR A 1 92 ? -7.211 -0.895 9.191 1.00 98.50 92 THR A CA 1
ATOM 695 C C . THR A 1 92 ? -6.037 -1.715 8.658 1.00 98.50 92 THR A C 1
ATOM 697 O O . THR A 1 92 ? -5.571 -2.621 9.337 1.00 98.50 92 THR A O 1
ATOM 700 N N . ALA A 1 93 ? -5.560 -1.401 7.452 1.00 98.62 93 ALA A N 1
ATOM 701 C CA . ALA A 1 93 ? -4.375 -1.989 6.842 1.00 98.62 93 ALA A CA 1
ATOM 702 C C . ALA A 1 93 ? -3.702 -0.985 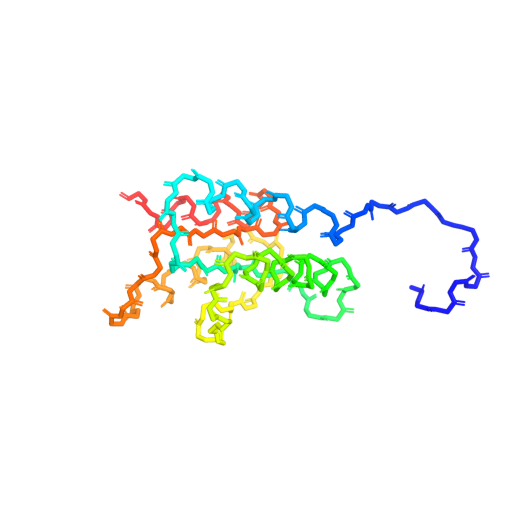5.897 1.00 98.62 93 ALA A C 1
ATOM 704 O O . ALA A 1 93 ? -4.370 -0.105 5.350 1.00 98.62 93 ALA A O 1
ATOM 705 N N . ILE A 1 94 ? -2.394 -1.135 5.679 1.00 98.81 94 ILE A N 1
ATOM 706 C CA . ILE A 1 94 ? -1.599 -0.266 4.801 1.00 98.81 94 ILE A CA 1
ATOM 707 C C . ILE A 1 94 ? -0.797 -1.134 3.824 1.00 98.81 94 ILE A C 1
ATOM 709 O O . ILE A 1 94 ? 0.030 -1.946 4.232 1.00 98.81 94 ILE A O 1
ATOM 713 N N . PHE A 1 95 ? -1.008 -0.941 2.523 1.00 98.81 95 PHE A N 1
ATOM 714 C CA . PHE A 1 95 ? -0.163 -1.482 1.464 1.00 98.81 95 PHE A CA 1
ATOM 715 C C . PHE A 1 95 ? 0.982 -0.509 1.148 1.00 98.81 95 PHE A C 1
ATOM 717 O O . PHE A 1 95 ? 0.806 0.483 0.435 1.00 98.81 95 PHE A O 1
ATOM 724 N N . CYS A 1 96 ? 2.174 -0.819 1.650 1.00 98.75 96 CYS A N 1
ATOM 725 C CA . CYS A 1 96 ? 3.404 -0.120 1.283 1.00 98.75 96 CYS A CA 1
ATOM 726 C C . CYS A 1 96 ? 3.943 -0.668 -0.042 1.00 98.75 96 CYS A C 1
ATOM 728 O O . CYS A 1 96 ? 4.131 -1.876 -0.181 1.00 98.75 96 CYS A O 1
ATOM 730 N N . GLN A 1 97 ? 4.212 0.203 -1.018 1.00 98.44 97 GLN A N 1
ATOM 731 C CA . GLN A 1 97 ? 4.614 -0.253 -2.351 1.00 98.44 97 GLN A CA 1
ATOM 732 C C . GLN A 1 97 ? 6.031 -0.840 -2.422 1.00 98.44 97 GLN A C 1
ATOM 734 O O . GLN A 1 97 ? 6.349 -1.450 -3.438 1.00 98.44 97 GLN A O 1
ATOM 739 N N . ASN A 1 98 ? 6.882 -0.683 -1.407 1.00 98.38 98 ASN A N 1
ATOM 740 C CA . ASN A 1 98 ? 8.161 -1.391 -1.291 1.00 98.38 98 ASN A CA 1
ATOM 741 C C . ASN A 1 98 ? 8.522 -1.659 0.184 1.00 98.38 98 ASN A C 1
ATOM 743 O O . ASN A 1 98 ? 7.886 -1.132 1.102 1.00 98.38 98 ASN A O 1
ATOM 747 N N . ASP A 1 99 ? 9.587 -2.431 0.405 1.00 98.44 99 ASP A N 1
ATOM 748 C CA . ASP A 1 99 ? 10.023 -2.831 1.747 1.00 98.44 99 ASP A CA 1
ATOM 749 C C . ASP A 1 99 ? 10.575 -1.667 2.578 1.00 98.44 99 ASP A C 1
ATOM 751 O O . ASP A 1 99 ? 10.358 -1.609 3.783 1.00 98.44 99 ASP A O 1
ATOM 755 N N . ARG A 1 100 ? 11.260 -0.695 1.959 1.00 98.50 100 ARG A N 1
ATOM 756 C CA . ARG A 1 100 ? 11.796 0.473 2.682 1.00 98.50 100 ARG A CA 1
ATOM 757 C C . ARG A 1 100 ? 10.676 1.321 3.279 1.00 98.50 100 ARG A C 1
ATOM 759 O O . ARG A 1 100 ? 10.726 1.655 4.459 1.00 98.50 100 ARG A O 1
ATOM 766 N N . THR A 1 101 ? 9.651 1.623 2.491 1.00 98.56 101 THR A N 1
ATOM 767 C CA . THR A 1 101 ? 8.435 2.292 2.956 1.00 98.56 101 THR A CA 1
ATOM 768 C C . THR A 1 101 ? 7.723 1.450 4.015 1.00 98.56 101 THR A C 1
ATOM 770 O O . THR A 1 101 ? 7.281 2.012 5.013 1.00 98.56 101 THR A O 1
ATOM 773 N N . ALA A 1 102 ? 7.677 0.120 3.860 1.00 98.56 102 ALA A N 1
ATOM 774 C CA . ALA A 1 102 ? 7.099 -0.781 4.860 1.00 98.56 102 ALA A CA 1
ATOM 775 C C . ALA A 1 102 ? 7.844 -0.743 6.203 1.00 98.56 102 ALA A C 1
ATOM 777 O O . ALA A 1 102 ? 7.197 -0.695 7.244 1.00 98.56 102 ALA A O 1
ATOM 778 N N . ILE A 1 103 ? 9.180 -0.689 6.197 1.00 98.62 103 ILE A N 1
ATOM 779 C CA . ILE A 1 103 ? 9.988 -0.502 7.413 1.00 98.62 103 ILE A CA 1
ATOM 780 C C . ILE A 1 103 ? 9.608 0.814 8.094 1.00 98.62 103 ILE A C 1
ATOM 782 O O . ILE A 1 103 ? 9.305 0.822 9.281 1.00 98.62 103 ILE A O 1
ATOM 786 N N . GLY A 1 104 ? 9.549 1.918 7.344 1.00 98.69 104 GLY A N 1
ATOM 787 C CA . GLY A 1 104 ? 9.117 3.211 7.881 1.00 98.69 104 GLY A CA 1
ATOM 788 C C . GLY A 1 104 ? 7.709 3.185 8.476 1.00 98.69 104 GLY A C 1
ATOM 789 O O . GLY A 1 104 ? 7.476 3.722 9.556 1.00 98.69 104 GLY A O 1
ATOM 790 N N . CYS A 1 105 ? 6.781 2.523 7.786 1.00 98.62 105 CYS A N 1
ATOM 791 C CA . CYS A 1 105 ? 5.421 2.300 8.263 1.00 98.62 105 CYS A CA 1
ATOM 792 C C . CYS A 1 105 ? 5.398 1.495 9.561 1.00 98.62 105 CYS A C 1
ATOM 794 O O . CYS A 1 105 ? 4.684 1.855 10.491 1.00 98.62 105 CYS A O 1
ATOM 796 N N . TYR A 1 106 ? 6.185 0.425 9.639 1.00 98.25 106 TYR A N 1
ATOM 797 C CA . TYR A 1 106 ? 6.279 -0.409 10.828 1.00 98.25 106 TYR A CA 1
ATOM 798 C C . TYR A 1 106 ? 6.838 0.370 12.024 1.00 98.25 106 TYR A C 1
ATOM 800 O O . TYR A 1 106 ? 6.274 0.294 13.110 1.00 98.25 106 TYR A O 1
ATOM 808 N N . GLU A 1 107 ? 7.883 1.179 11.827 1.00 98.38 107 GLU A N 1
ATOM 809 C CA . GLU A 1 107 ? 8.432 2.036 12.887 1.00 98.38 107 GLU A CA 1
ATOM 810 C C . GLU A 1 107 ? 7.424 3.078 13.398 1.00 98.38 107 GLU A C 1
ATOM 812 O O . GLU A 1 107 ? 7.453 3.418 14.574 1.00 98.38 107 GLU A O 1
ATOM 817 N N . ALA A 1 108 ? 6.515 3.573 12.551 1.00 98.12 108 ALA A N 1
ATOM 818 C CA . ALA A 1 108 ? 5.464 4.508 12.965 1.00 98.12 108 ALA A CA 1
ATOM 819 C C . ALA A 1 108 ? 4.304 3.847 13.736 1.00 98.12 108 ALA A C 1
ATOM 821 O O . ALA A 1 108 ? 3.499 4.558 14.334 1.00 98.12 108 ALA A O 1
ATOM 822 N N . LEU A 1 109 ? 4.186 2.515 13.680 1.00 95.69 109 LEU A N 1
ATOM 823 C CA . LEU A 1 109 ? 3.120 1.735 14.323 1.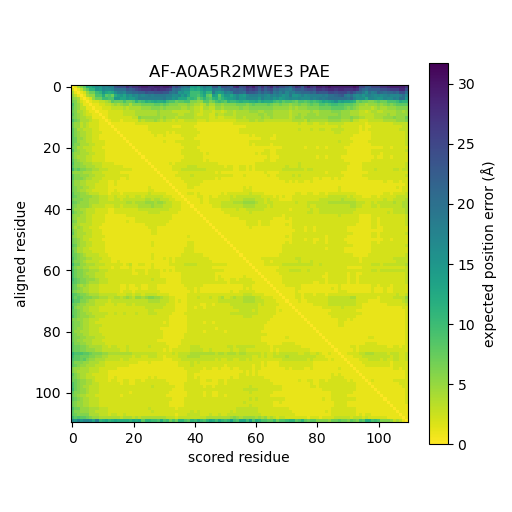00 95.69 109 LEU A CA 1
ATOM 824 C C . LEU A 1 109 ? 3.543 1.094 15.653 1.00 95.69 109 LEU A C 1
ATOM 826 O O . LEU A 1 109 ? 2.683 0.538 16.338 1.00 95.69 109 LEU A O 1
ATOM 830 N N . LYS A 1 110 ? 4.839 1.127 15.982 1.00 85.81 110 LYS A N 1
ATOM 831 C CA . LYS A 1 110 ? 5.358 0.728 17.297 1.00 85.81 110 LYS A CA 1
ATOM 832 C C . LYS A 1 110 ? 4.901 1.698 18.380 1.00 85.81 110 LYS A C 1
ATOM 834 O O . LYS A 1 110 ? 4.601 1.198 19.485 1.00 85.81 110 LYS A O 1
#

Solvent-accessible surface area (backbone atoms only — not comparable to full-atom values): 6034 Å² total; per-residue (Å²): 120,99,74,65,86,60,95,79,89,76,81,64,35,35,58,49,23,21,50,59,42,40,52,47,41,76,72,70,45,75,48,62,23,36,41,37,27,42,79,88,39,67,61,33,49,30,23,50,51,9,35,54,50,32,32,57,76,69,75,34,83,89,58,71,90,39,55,37,78,26,71,58,36,31,70,38,20,22,56,44,39,52,56,46,67,67,40,93,80,52,58,78,42,73,49,46,73,45,69,43,17,37,51,15,31,51,66,60,72,110

pLDDT: mean 96.39, std 6.75, range [54.34, 98.88]

Foldseek 3Di:
DVVPPDDDDDDQLLCVLLVLLLVCVVVVFQQEAEEFADPPDPSRVSSVNNVVVNCVVVVRDDDPQRYHYDHLALCRLQVSLVSQVPDPDHGPYYHYSDVRSVNSNVVNVD